Protein AF-A0A7Y5VRZ4-F1 (afdb_monomer_lite)

Foldseek 3Di:
DDDDDDDDPVVVVVLVVVCVVVPHDSVVS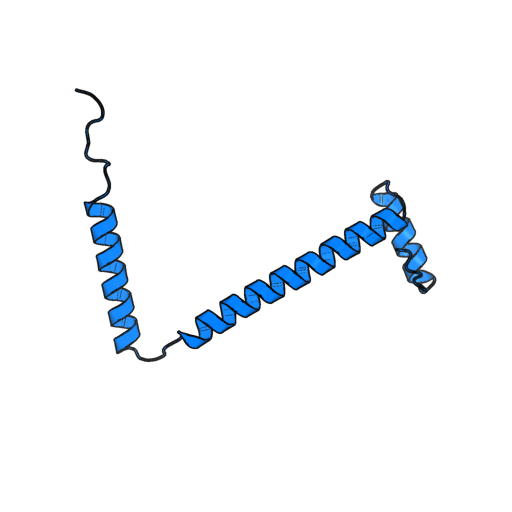VVVVVVVVVVVVVVVVVVVVVVVVVVVVDDPDPVVVVVVVVVVVVVVVVCVVPPPVPPPPDD

Radius of gyration: 26.75 Å; chains: 1; bounding box: 69×34×56 Å

Secondary structure (DSSP, 8-state):
--------HHHHHHHHHHHHHTTS-HHHHHHHHHHHHHHHHHHHHHHHHHHHHHHHT----HHHHHHHHHHHHHHHHHHHHT-GGGS-S--

pLDDT: mean 85.07, std 10.26, range [49.25, 95.75]

Sequence (91 aa):
MTLTLNLPAELEGRLKQAAEAEGIGESEFVVRTLERCLLEVRRQAALEMLRRWNEQDATSDPAEIEERRRAWEAFKAGMNEHHSSQRKVYP

Structure (mmCIF, N/CA/C/O backbone):
data_AF-A0A7Y5VRZ4-F1
#
_entry.id   AF-A0A7Y5VRZ4-F1
#
loop_
_atom_site.group_PDB
_atom_site.id
_atom_site.type_symbol
_atom_site.label_atom_id
_atom_site.label_alt_id
_atom_site.label_comp_id
_atom_site.label_asym_id
_atom_site.label_entity_id
_atom_site.label_seq_id
_atom_site.pdbx_PDB_ins_code
_atom_site.Cartn_x
_atom_site.Cartn_y
_atom_site.Cartn_z
_atom_site.occupancy
_atom_site.B_iso_or_equiv
_atom_site.auth_seq_id
_atom_site.auth_comp_id
_atom_site.auth_asym_id
_atom_site.auth_atom_id
_atom_site.pdbx_PDB_model_num
ATOM 1 N N . MET A 1 1 ? -18.959 14.709 7.800 1.00 70.06 1 MET A N 1
ATOM 2 C CA . MET A 1 1 ? -19.915 13.697 7.294 1.00 70.06 1 MET A CA 1
ATOM 3 C C . MET A 1 1 ? -19.980 12.582 8.316 1.00 70.06 1 MET A C 1
ATOM 5 O O . MET A 1 1 ? -18.929 12.223 8.827 1.00 70.06 1 MET A O 1
ATOM 9 N N . THR A 1 2 ? -21.169 12.066 8.616 1.00 80.88 2 THR A N 1
ATOM 10 C CA . THR A 1 2 ? -21.348 10.962 9.572 1.00 80.88 2 THR A CA 1
ATOM 11 C C . THR A 1 2 ? -21.767 9.718 8.803 1.00 80.88 2 THR A C 1
ATOM 13 O O . THR A 1 2 ? -22.647 9.798 7.949 1.00 80.88 2 THR A O 1
ATOM 16 N N . LEU A 1 3 ? -21.112 8.593 9.078 1.00 83.31 3 LEU A N 1
ATOM 17 C CA . LEU A 1 3 ? -21.337 7.312 8.417 1.00 83.31 3 LEU A CA 1
ATOM 18 C C . LEU A 1 3 ? -21.602 6.279 9.513 1.00 83.31 3 LEU A C 1
ATOM 20 O O . LEU A 1 3 ? -20.803 6.151 10.438 1.00 83.31 3 LEU A O 1
ATOM 24 N N . THR A 1 4 ? -22.739 5.592 9.443 1.00 89.19 4 THR A N 1
ATOM 25 C CA . THR A 1 4 ? -23.125 4.580 10.434 1.00 89.19 4 THR A CA 1
ATOM 26 C C . THR A 1 4 ? -22.845 3.200 9.858 1.00 89.19 4 THR A C 1
ATOM 28 O O . THR A 1 4 ? -23.332 2.868 8.778 1.00 89.19 4 THR A O 1
ATOM 31 N N . LEU A 1 5 ? -22.044 2.408 10.568 1.00 85.75 5 LEU A N 1
ATOM 32 C CA . LEU A 1 5 ? -21.680 1.049 10.182 1.00 85.75 5 LEU A CA 1
ATOM 33 C C . LEU A 1 5 ? -22.358 0.069 11.136 1.00 85.75 5 LEU A C 1
ATOM 35 O O . LEU A 1 5 ? -22.173 0.157 12.346 1.00 85.75 5 LEU A O 1
ATOM 39 N N . ASN A 1 6 ? -23.121 -0.874 10.589 1.00 91.81 6 ASN A N 1
ATOM 40 C CA . ASN A 1 6 ? -23.667 -1.981 11.367 1.00 91.81 6 ASN A CA 1
ATOM 41 C C . ASN A 1 6 ? -22.636 -3.110 11.386 1.00 91.81 6 ASN A C 1
ATOM 43 O O . ASN A 1 6 ? -22.458 -3.806 10.385 1.00 91.81 6 ASN A O 1
ATOM 47 N N . LEU A 1 7 ? -21.936 -3.256 12.510 1.00 90.12 7 LEU A N 1
ATOM 48 C CA . LEU A 1 7 ? -20.917 -4.283 12.691 1.00 90.12 7 LEU A CA 1
ATOM 49 C C . LEU A 1 7 ? -21.522 -5.520 13.375 1.00 90.12 7 LEU A C 1
ATOM 51 O O . LEU A 1 7 ? -22.303 -5.375 14.315 1.00 90.12 7 LEU A O 1
ATOM 55 N N . PRO A 1 8 ? -21.162 -6.743 12.951 1.00 94.75 8 PRO A N 1
ATOM 56 C CA . PRO A 1 8 ? -21.420 -7.939 13.744 1.00 94.75 8 PRO A CA 1
ATOM 57 C C . PRO A 1 8 ? -20.731 -7.831 15.111 1.00 94.75 8 PRO A C 1
ATOM 59 O O . PRO A 1 8 ? -19.623 -7.301 15.195 1.00 94.75 8 PRO A O 1
ATOM 62 N N . ALA A 1 9 ? -21.337 -8.393 16.161 1.00 91.69 9 ALA A N 1
ATOM 63 C CA . ALA A 1 9 ? -20.835 -8.281 17.538 1.00 91.69 9 ALA A CA 1
ATOM 64 C C . ALA A 1 9 ? -19.373 -8.747 17.701 1.00 91.69 9 ALA A C 1
ATOM 66 O O . ALA A 1 9 ? -18.596 -8.151 18.442 1.00 91.69 9 ALA A O 1
ATOM 67 N N . GLU A 1 10 ? -18.973 -9.784 16.962 1.00 93.88 10 GLU A N 1
ATOM 68 C CA . GLU A 1 10 ? -17.587 -10.264 16.943 1.00 93.88 10 GLU A CA 1
ATOM 69 C C . GLU A 1 10 ? -16.614 -9.199 16.409 1.00 93.88 10 GLU A C 1
ATOM 71 O O . GLU A 1 10 ? -15.523 -9.005 16.947 1.00 93.88 10 GLU A O 1
ATOM 76 N N . LEU A 1 11 ? -17.015 -8.479 15.360 1.00 92.12 11 LEU A N 1
ATOM 77 C CA . LEU A 1 11 ? -16.184 -7.459 14.731 1.00 92.12 11 LEU A CA 1
ATOM 78 C C . LEU A 1 11 ? -16.094 -6.199 15.598 1.00 92.12 11 LEU A C 1
ATOM 80 O O . LEU A 1 11 ? -15.035 -5.584 15.667 1.00 92.12 11 LEU A O 1
ATOM 84 N N . GLU A 1 12 ? -17.180 -5.851 16.289 1.00 92.81 12 GLU A N 1
ATOM 85 C CA . GLU A 1 12 ? -17.200 -4.770 17.277 1.00 92.81 12 GLU A CA 1
ATOM 86 C C . GLU A 1 12 ? -16.234 -5.058 18.436 1.00 92.81 12 GLU A C 1
ATOM 88 O O . GLU A 1 12 ? -15.434 -4.199 18.804 1.00 92.81 12 GLU A O 1
ATOM 93 N N . GLY A 1 13 ? -16.236 -6.289 18.962 1.00 93.31 13 GLY A N 1
ATOM 94 C CA . GLY A 1 13 ? -15.302 -6.696 20.015 1.00 93.31 13 GLY A CA 1
ATOM 95 C C . GLY A 1 13 ? -13.839 -6.596 19.575 1.00 93.31 13 GLY A C 1
ATOM 96 O O . GLY A 1 13 ? -12.998 -6.072 20.305 1.00 93.31 13 GLY A O 1
ATOM 97 N N . ARG A 1 14 ? -13.540 -7.033 18.346 1.00 94.75 14 ARG A N 1
ATOM 98 C CA . ARG A 1 14 ? -12.195 -6.917 17.760 1.00 94.75 14 ARG A CA 1
ATOM 99 C C . ARG A 1 14 ? -11.781 -5.466 17.527 1.00 94.75 14 ARG A C 1
ATOM 101 O O . ARG A 1 14 ? -10.620 -5.135 17.750 1.00 94.75 14 ARG A O 1
ATOM 108 N N . LEU A 1 15 ? -12.709 -4.612 17.092 1.00 94.06 15 LEU A N 1
ATOM 109 C CA . LEU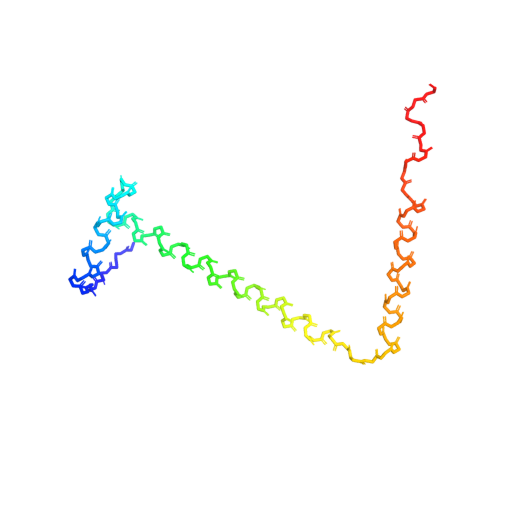 A 1 15 ? -12.462 -3.184 16.901 1.00 94.06 15 LEU A CA 1
ATOM 110 C C . LEU A 1 15 ? -12.092 -2.511 18.225 1.00 94.06 15 LEU A C 1
ATOM 112 O O . LEU A 1 15 ? -11.086 -1.810 18.283 1.00 94.06 15 LEU A O 1
ATOM 116 N N . LYS A 1 16 ? -12.866 -2.771 19.283 1.00 93.62 16 LYS A N 1
ATOM 117 C CA . LYS A 1 16 ? -12.607 -2.245 20.630 1.00 93.62 16 LYS A CA 1
ATOM 118 C C . LYS A 1 16 ? -11.236 -2.655 21.144 1.00 93.62 16 LYS A C 1
ATOM 120 O O . LYS A 1 16 ? -10.444 -1.792 21.502 1.00 93.62 16 LYS A O 1
ATOM 125 N N . GLN A 1 17 ? -10.917 -3.947 21.082 1.00 95.25 17 GLN A N 1
ATOM 126 C CA . GLN A 1 17 ? -9.611 -4.453 21.510 1.00 95.25 17 GLN A CA 1
ATOM 127 C C . GLN A 1 17 ? -8.451 -3.833 20.723 1.00 95.25 17 GLN A C 1
ATOM 129 O O . GLN A 1 17 ? -7.420 -3.505 21.303 1.00 95.25 17 GLN A O 1
ATOM 134 N N . ALA A 1 18 ? -8.603 -3.667 19.407 1.00 93.62 18 ALA A N 1
ATOM 135 C CA . ALA A 1 18 ? -7.559 -3.078 18.576 1.00 93.62 18 ALA A CA 1
ATOM 136 C C . ALA A 1 18 ? -7.373 -1.575 18.851 1.00 93.62 18 ALA A C 1
ATOM 138 O O . ALA A 1 18 ? -6.241 -1.103 18.929 1.00 93.62 18 ALA A O 1
ATOM 139 N N . ALA A 1 19 ? -8.469 -0.839 19.053 1.00 95.19 19 ALA A N 1
ATOM 140 C CA . ALA A 1 19 ? -8.431 0.572 19.424 1.00 95.19 19 ALA A CA 1
ATOM 141 C C . ALA A 1 19 ? -7.790 0.773 20.810 1.00 95.19 19 ALA A C 1
ATOM 143 O O . ALA A 1 19 ? -6.906 1.617 20.963 1.00 95.19 19 ALA A O 1
ATOM 144 N N . GLU A 1 20 ? -8.154 -0.063 21.788 1.00 94.94 20 GLU A N 1
ATOM 145 C CA . GLU A 1 20 ? -7.552 -0.079 23.126 1.00 94.94 20 GLU A CA 1
ATOM 146 C C . GLU A 1 20 ? -6.054 -0.399 23.086 1.00 94.94 20 GLU A C 1
ATOM 148 O O . GLU A 1 20 ? -5.269 0.278 23.749 1.00 94.94 20 GLU A O 1
ATOM 153 N N . ALA A 1 21 ? -5.639 -1.384 22.284 1.00 95.12 21 ALA A N 1
ATOM 154 C CA . ALA A 1 21 ? -4.232 -1.752 22.138 1.00 95.12 21 ALA A CA 1
ATOM 155 C C . ALA A 1 21 ? -3.373 -0.607 21.572 1.00 95.12 21 ALA A C 1
ATOM 157 O O . ALA A 1 21 ? -2.200 -0.484 21.922 1.00 95.12 21 ALA A O 1
ATOM 158 N N . GLU A 1 22 ? -3.956 0.241 20.723 1.00 93.06 22 GLU A N 1
ATOM 159 C CA . GLU A 1 22 ? -3.308 1.440 20.182 1.00 93.06 22 GLU A CA 1
ATOM 160 C C . GLU A 1 22 ? -3.525 2.695 21.051 1.00 93.06 22 GLU A C 1
ATOM 162 O O . GLU A 1 22 ? -2.958 3.749 20.760 1.00 93.06 22 GLU A O 1
ATOM 167 N N . GLY A 1 23 ? -4.312 2.600 22.131 1.00 95.19 23 GLY A N 1
ATOM 168 C CA . GLY A 1 23 ? -4.612 3.715 23.032 1.00 95.19 23 GLY A CA 1
ATOM 169 C C . GLY A 1 23 ? -5.439 4.835 22.391 1.00 95.19 23 GLY A C 1
ATOM 170 O O . GLY A 1 23 ? -5.381 5.975 22.852 1.00 95.19 23 GLY A O 1
ATOM 171 N N . ILE A 1 24 ? -6.185 4.532 21.325 1.00 95.75 24 ILE A N 1
ATOM 172 C CA . ILE A 1 24 ? -7.010 5.493 20.579 1.00 95.75 24 ILE A CA 1
ATOM 173 C C . ILE A 1 24 ? -8.492 5.116 20.634 1.00 95.75 24 ILE A C 1
ATOM 175 O O . ILE A 1 24 ? -8.861 3.993 20.967 1.00 95.75 24 ILE A O 1
ATOM 179 N N . GLY A 1 25 ? -9.370 6.065 20.304 1.00 94.25 25 GLY A N 1
ATOM 180 C CA . GLY A 1 25 ? -10.809 5.804 20.242 1.00 94.25 25 GLY A CA 1
ATOM 181 C C . GLY A 1 25 ? -11.202 4.954 19.028 1.00 94.25 25 GLY A C 1
ATOM 182 O O . GLY A 1 25 ? -10.585 5.050 17.968 1.00 94.25 25 GLY A O 1
ATOM 183 N N . GLU A 1 26 ? -12.287 4.182 19.149 1.00 92.12 26 GLU A N 1
ATOM 184 C CA . GLU A 1 26 ? -12.812 3.309 18.081 1.00 92.12 26 GLU A CA 1
ATOM 185 C C . GLU A 1 26 ? -13.014 4.056 16.753 1.00 92.12 26 GLU A C 1
ATOM 187 O O . GLU A 1 26 ? -12.572 3.600 15.700 1.00 92.12 26 GLU A O 1
ATOM 192 N N . SER A 1 27 ? -13.627 5.244 16.797 1.00 91.50 27 SER A N 1
ATOM 193 C CA . SER A 1 27 ? -13.856 6.071 15.605 1.00 91.50 27 SER A CA 1
ATOM 194 C C . SER A 1 27 ? -12.552 6.484 14.922 1.00 91.50 27 SER A C 1
ATOM 196 O O . SER A 1 27 ? -12.468 6.471 13.695 1.00 91.50 27 SER A O 1
ATOM 198 N N . GLU A 1 28 ? -11.526 6.837 15.698 1.00 93.31 28 GLU A N 1
ATOM 199 C CA . GLU A 1 28 ? -10.222 7.218 15.153 1.00 93.31 28 GLU A CA 1
ATOM 200 C C . GLU A 1 28 ? -9.515 6.007 14.540 1.00 93.31 28 GLU A C 1
ATOM 202 O O . GLU A 1 28 ? -8.976 6.095 13.436 1.00 93.31 28 GLU A O 1
ATOM 207 N N . PHE A 1 29 ? -9.593 4.855 15.207 1.00 94.56 29 PHE A N 1
ATOM 208 C CA . PHE A 1 29 ? -9.061 3.600 14.692 1.00 94.56 29 PHE A CA 1
ATOM 209 C C . PHE A 1 29 ? -9.703 3.211 13.352 1.00 94.56 29 PHE A C 1
ATOM 211 O O .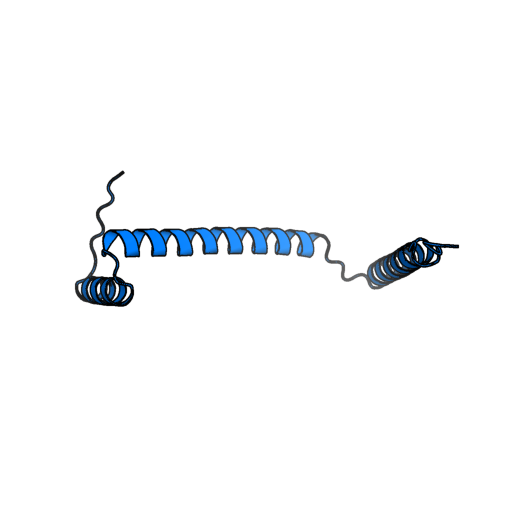 PHE A 1 29 ? -8.999 2.838 12.407 1.00 94.56 29 PHE A O 1
ATOM 218 N N . VAL A 1 30 ? -11.031 3.339 13.229 1.00 93.75 30 VAL A N 1
ATOM 219 C CA . VAL A 1 30 ? -11.753 3.083 11.971 1.00 93.75 30 VAL A CA 1
ATOM 220 C C . VAL A 1 30 ? -11.279 4.030 10.872 1.00 93.75 30 VAL A C 1
ATOM 222 O O . VAL A 1 30 ? -10.981 3.570 9.771 1.00 93.75 30 VAL A O 1
ATOM 225 N N . VAL A 1 31 ? -11.163 5.330 11.157 1.00 93.12 31 VAL A N 1
ATOM 226 C CA . VAL A 1 31 ? -10.705 6.319 10.168 1.00 93.12 31 VAL A CA 1
ATOM 227 C C . VAL A 1 31 ? -9.293 5.993 9.687 1.00 93.12 31 VAL A C 1
ATOM 229 O O . VAL A 1 31 ? -9.088 5.867 8.483 1.00 93.12 31 VAL A O 1
ATOM 232 N N . ARG A 1 32 ? -8.343 5.755 10.598 1.00 92.69 32 ARG A N 1
ATOM 233 C CA . ARG A 1 32 ? -6.958 5.402 10.235 1.00 92.69 32 ARG A CA 1
ATOM 234 C C . ARG A 1 32 ? -6.883 4.116 9.418 1.00 92.69 32 ARG A C 1
ATOM 236 O O . ARG A 1 32 ? -6.117 4.014 8.459 1.00 92.69 32 ARG A O 1
ATOM 243 N N . THR A 1 33 ? -7.694 3.126 9.783 1.00 91.75 33 THR A N 1
ATOM 244 C CA . THR A 1 33 ? -7.770 1.861 9.049 1.00 91.75 33 THR A CA 1
ATOM 245 C C . THR A 1 33 ? -8.302 2.084 7.635 1.00 91.75 33 THR A C 1
ATOM 247 O O . THR A 1 33 ? -7.706 1.590 6.679 1.00 91.75 33 THR A O 1
ATOM 250 N N . LEU A 1 34 ? -9.370 2.873 7.481 1.00 91.06 34 LEU A N 1
ATOM 251 C CA . LEU A 1 34 ? -9.927 3.222 6.175 1.00 91.06 34 LEU A CA 1
ATOM 252 C C . LEU A 1 34 ? -8.935 4.018 5.324 1.00 91.06 34 LEU A C 1
ATOM 254 O O . LEU A 1 34 ? -8.768 3.705 4.147 1.00 91.06 34 LEU A O 1
ATOM 258 N N . GLU A 1 35 ? -8.237 4.996 5.901 1.00 90.75 35 GLU A N 1
ATOM 259 C CA . GLU A 1 35 ? -7.195 5.755 5.205 1.00 90.75 35 GLU A CA 1
ATOM 260 C C . GLU A 1 35 ? -6.098 4.835 4.667 1.00 90.75 35 GLU A C 1
ATOM 262 O O . GLU A 1 35 ? -5.750 4.910 3.486 1.00 90.75 35 GLU A O 1
ATOM 267 N N . ARG A 1 36 ? -5.606 3.907 5.496 1.00 88.25 36 ARG A N 1
ATOM 268 C CA . ARG A 1 36 ? -4.594 2.927 5.088 1.00 88.25 36 ARG A CA 1
ATOM 269 C C . ARG A 1 36 ? -5.089 2.039 3.947 1.00 88.25 36 ARG A C 1
ATOM 271 O O . ARG A 1 36 ? -4.384 1.893 2.950 1.00 88.25 36 ARG A O 1
ATOM 278 N N . CYS A 1 37 ? -6.301 1.494 4.053 1.00 86.25 37 CYS A N 1
ATOM 279 C CA . CYS A 1 37 ? -6.882 0.657 3.002 1.00 86.25 37 CYS A CA 1
ATOM 280 C C . CYS A 1 37 ? -7.073 1.430 1.688 1.00 86.25 37 CYS A C 1
ATOM 282 O O . CYS A 1 37 ? -6.753 0.921 0.615 1.00 86.25 37 CYS A O 1
ATOM 284 N N . LEU A 1 38 ? -7.547 2.677 1.747 1.00 85.06 38 LEU A N 1
ATOM 285 C CA . LEU A 1 38 ? -7.742 3.506 0.555 1.00 85.06 38 LEU A CA 1
ATOM 286 C C . LEU A 1 38 ? -6.414 3.899 -0.110 1.00 85.06 38 LEU A C 1
ATOM 288 O O . LEU A 1 38 ? -6.333 3.951 -1.340 1.00 85.06 38 LEU A O 1
ATOM 292 N N . LEU A 1 39 ? -5.365 4.154 0.675 1.00 81.94 39 LEU A N 1
ATOM 293 C CA . LEU A 1 39 ? -4.019 4.397 0.152 1.00 81.94 39 LEU A CA 1
ATOM 294 C C . LEU A 1 39 ? -3.447 3.157 -0.539 1.00 81.94 39 LEU A C 1
ATOM 296 O O . LEU A 1 39 ? -2.838 3.274 -1.604 1.00 81.94 39 LEU A O 1
ATOM 300 N N . GLU A 1 40 ? -3.671 1.973 0.026 1.00 81.31 40 GLU A N 1
ATOM 301 C CA . GLU A 1 40 ? -3.222 0.716 -0.567 1.00 81.31 40 GLU A CA 1
ATOM 302 C C . GLU A 1 40 ? -3.898 0.449 -1.918 1.00 81.31 40 GLU A C 1
ATOM 304 O O . GLU A 1 40 ? -3.211 0.123 -2.887 1.00 81.31 40 GLU A O 1
ATOM 309 N N . VAL A 1 41 ? -5.205 0.707 -2.030 1.00 78.50 41 VAL A N 1
ATOM 310 C CA . VAL A 1 41 ? -5.940 0.621 -3.305 1.00 78.50 41 VAL A CA 1
ATOM 311 C C . VAL A 1 41 ? -5.353 1.571 -4.352 1.00 78.50 41 VAL A C 1
ATOM 313 O O . VAL A 1 41 ? -5.126 1.171 -5.495 1.00 78.50 41 VAL A O 1
ATOM 316 N N . ARG A 1 42 ? -5.041 2.820 -3.978 1.00 76.25 42 ARG A N 1
ATOM 317 C CA . ARG A 1 42 ? -4.398 3.778 -4.898 1.00 76.25 42 ARG A CA 1
ATOM 318 C C . ARG A 1 42 ? -3.019 3.306 -5.343 1.00 76.25 42 ARG A C 1
ATOM 320 O O . ARG A 1 42 ? -2.691 3.413 -6.523 1.00 76.25 42 ARG A O 1
ATOM 327 N N . ARG A 1 43 ? -2.219 2.768 -4.419 1.00 80.19 43 ARG A N 1
ATOM 328 C CA . ARG A 1 43 ? -0.899 2.214 -4.734 1.00 80.19 43 ARG A CA 1
ATOM 329 C C . ARG A 1 43 ? -1.013 1.041 -5.705 1.00 80.19 43 ARG A C 1
ATOM 331 O O . ARG A 1 43 ? -0.268 1.002 -6.678 1.00 80.19 43 ARG A O 1
ATOM 338 N N . GLN A 1 44 ? -1.940 0.115 -5.471 1.00 83.31 44 GLN A N 1
ATOM 339 C CA . GLN A 1 44 ? -2.168 -1.017 -6.370 1.00 83.31 44 GLN A CA 1
ATOM 340 C C . GLN A 1 44 ? -2.612 -0.557 -7.762 1.00 83.31 44 GLN A C 1
ATOM 342 O O . GLN A 1 44 ? -2.072 -1.038 -8.753 1.00 83.31 44 GLN A O 1
ATOM 347 N N . ALA A 1 45 ? -3.510 0.427 -7.850 1.00 83.75 45 ALA A N 1
ATOM 348 C CA . ALA A 1 45 ? -3.933 0.994 -9.129 1.00 83.75 45 ALA A CA 1
ATOM 349 C C . ALA A 1 45 ? -2.770 1.646 -9.900 1.00 83.75 45 ALA A C 1
ATOM 351 O O . ALA A 1 45 ? -2.647 1.454 -11.109 1.00 83.75 45 ALA A O 1
ATOM 352 N N . ALA A 1 46 ? -1.885 2.375 -9.211 1.00 86.19 46 ALA A N 1
ATOM 353 C CA . ALA A 1 46 ? -0.695 2.962 -9.827 1.00 86.19 46 ALA A CA 1
ATOM 354 C C . ALA A 1 46 ? 0.296 1.890 -10.318 1.00 86.19 46 ALA A C 1
ATOM 356 O O . ALA A 1 46 ? 0.832 2.002 -11.419 1.00 86.19 46 ALA A O 1
ATOM 357 N N . LEU A 1 47 ? 0.516 0.833 -9.529 1.00 89.62 47 LEU A N 1
ATOM 358 C CA . LEU A 1 47 ? 1.368 -0.291 -9.928 1.00 89.62 47 LEU A CA 1
ATOM 359 C C . LEU A 1 47 ? 0.802 -1.029 -11.144 1.00 89.62 47 LEU A C 1
ATOM 361 O O . LEU A 1 47 ? 1.548 -1.346 -12.064 1.00 89.62 47 LEU A O 1
ATOM 365 N N . GLU A 1 48 ? -0.507 -1.259 -11.173 1.00 90.25 48 GLU A N 1
ATOM 366 C CA . GLU A 1 48 ? -1.193 -1.887 -12.303 1.00 90.25 48 GLU A CA 1
ATOM 367 C C . GLU A 1 48 ? -1.102 -1.023 -13.570 1.00 90.25 48 GLU A C 1
ATOM 369 O O . GLU A 1 48 ? -0.836 -1.539 -14.653 1.00 90.25 48 GLU A O 1
ATOM 374 N N . MET A 1 49 ? -1.244 0.301 -13.446 1.00 91.50 49 MET A N 1
ATOM 375 C CA . MET A 1 49 ? -1.035 1.227 -14.563 1.00 91.50 49 MET A CA 1
ATOM 376 C C . MET A 1 49 ? 0.391 1.120 -15.126 1.00 91.50 49 MET A C 1
ATOM 378 O O . MET A 1 49 ? 0.556 0.991 -16.338 1.00 91.50 49 MET A O 1
ATOM 382 N N . LEU A 1 50 ? 1.414 1.139 -14.262 1.00 90.31 50 LEU A N 1
ATOM 383 C CA . LEU A 1 50 ? 2.812 0.982 -14.681 1.00 90.31 50 LEU A CA 1
ATOM 384 C C . LEU A 1 50 ? 3.061 -0.380 -15.335 1.00 90.31 50 LEU A C 1
ATOM 386 O O . LEU A 1 50 ? 3.774 -0.465 -16.333 1.00 90.31 50 LEU A O 1
ATOM 390 N N . ARG A 1 51 ? 2.448 -1.442 -14.802 1.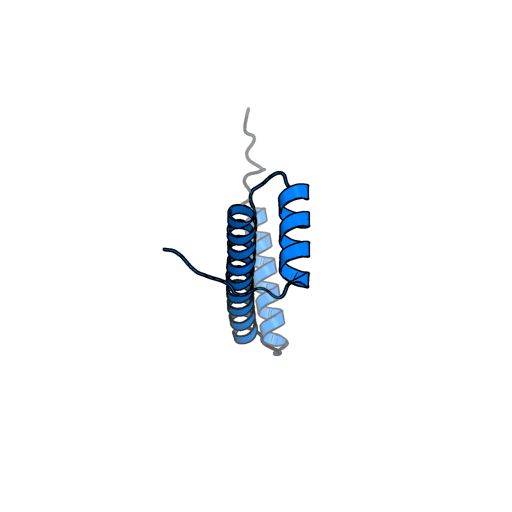00 89.25 51 ARG A N 1
ATOM 391 C CA . ARG A 1 51 ? 2.551 -2.791 -15.360 1.00 89.25 51 ARG A CA 1
ATOM 392 C C . ARG A 1 51 ? 1.990 -2.849 -16.776 1.00 89.25 51 ARG A C 1
ATOM 394 O O . ARG A 1 51 ? 2.671 -3.339 -17.667 1.00 89.25 51 ARG A O 1
ATOM 401 N N . ARG A 1 52 ? 0.794 -2.296 -16.990 1.00 89.19 52 ARG A N 1
ATOM 402 C CA . ARG A 1 52 ? 0.150 -2.243 -18.312 1.00 89.19 52 ARG A CA 1
ATOM 403 C C . ARG A 1 52 ? 0.956 -1.448 -19.322 1.00 89.19 52 ARG A C 1
ATOM 405 O O . ARG A 1 52 ? 1.018 -1.836 -20.479 1.00 89.19 52 ARG A O 1
ATOM 412 N N . TRP A 1 53 ? 1.570 -0.351 -18.892 1.00 86.88 53 TRP A N 1
ATOM 413 C CA . TRP A 1 53 ? 2.456 0.410 -19.765 1.00 86.88 53 TRP A CA 1
ATOM 414 C C . TRP A 1 53 ? 3.672 -0.435 -20.171 1.00 86.88 53 TRP A C 1
ATOM 416 O O . TRP A 1 53 ? 3.960 -0.574 -21.354 1.00 86.88 53 TRP A O 1
ATOM 426 N N . ASN A 1 54 ? 4.316 -1.110 -19.219 1.00 86.25 54 ASN A N 1
ATOM 427 C CA . ASN A 1 54 ? 5.448 -1.983 -19.527 1.00 86.25 54 ASN A CA 1
ATOM 428 C C . ASN A 1 54 ? 5.064 -3.172 -20.433 1.00 86.25 54 ASN A C 1
ATOM 430 O O . ASN A 1 54 ? 5.848 -3.585 -21.278 1.00 86.25 54 ASN A O 1
ATOM 434 N N . GLU A 1 55 ? 3.854 -3.715 -20.277 1.00 88.94 55 GLU A N 1
ATOM 435 C CA . GLU A 1 55 ? 3.319 -4.771 -21.146 1.00 88.94 55 GLU A CA 1
ATOM 436 C C . GLU A 1 55 ? 3.090 -4.293 -22.588 1.00 88.94 55 GLU A C 1
ATOM 438 O O . GLU A 1 55 ? 3.265 -5.081 -23.513 1.00 88.94 55 GLU A O 1
ATOM 443 N N . GLN A 1 56 ? 2.729 -3.023 -22.801 1.00 81.94 56 GLN A N 1
ATOM 444 C CA . GLN A 1 56 ? 2.559 -2.458 -24.147 1.00 81.94 56 GLN A CA 1
ATOM 445 C C . GLN A 1 56 ? 3.888 -2.346 -24.900 1.00 81.94 56 GLN A C 1
ATOM 447 O O . GLN A 1 56 ? 3.926 -2.581 -26.105 1.00 81.94 56 GLN A O 1
ATOM 452 N N . ASP A 1 57 ? 4.968 -2.039 -24.183 1.00 80.25 57 ASP A N 1
ATOM 453 C CA . ASP A 1 57 ? 6.314 -1.893 -24.749 1.00 80.25 57 ASP A CA 1
ATOM 454 C C . ASP A 1 57 ? 7.121 -3.208 -24.734 1.00 80.25 57 ASP A C 1
ATOM 456 O O . ASP A 1 57 ? 8.297 -3.234 -25.137 1.00 80.25 57 ASP A O 1
ATOM 460 N N . ALA A 1 58 ? 6.512 -4.300 -24.254 1.00 81.94 58 ALA A N 1
ATOM 461 C CA . ALA A 1 58 ? 7.124 -5.615 -24.193 1.00 81.94 58 ALA A CA 1
ATOM 462 C C . ALA A 1 58 ? 7.205 -6.226 -25.596 1.00 81.94 58 ALA A C 1
ATOM 464 O O . ALA A 1 58 ? 6.200 -6.529 -26.236 1.00 81.94 58 ALA A O 1
ATOM 465 N N . THR A 1 59 ? 8.432 -6.454 -26.052 1.00 82.19 59 THR A N 1
ATOM 466 C CA . THR A 1 59 ? 8.723 -7.112 -27.325 1.00 82.19 59 THR A CA 1
ATOM 467 C C . THR A 1 59 ? 9.354 -8.475 -27.069 1.00 82.19 59 THR A C 1
ATOM 469 O O . THR A 1 59 ? 10.133 -8.650 -26.131 1.00 82.19 59 THR A O 1
ATOM 472 N N . SER A 1 60 ? 8.994 -9.458 -27.893 1.00 81.12 60 SER A N 1
ATOM 473 C CA . SER A 1 60 ? 9.642 -10.778 -27.912 1.00 81.12 60 SER A CA 1
ATOM 474 C C . SER A 1 60 ? 10.664 -10.894 -29.044 1.00 81.12 60 SER A C 1
ATOM 476 O O . SER A 1 60 ? 11.260 -11.957 -29.205 1.00 81.12 60 SER A O 1
ATOM 478 N N . ASP A 1 61 ? 10.836 -9.835 -29.846 1.00 87.75 61 ASP A N 1
ATOM 479 C CA . ASP A 1 61 ? 11.759 -9.823 -30.975 1.00 87.75 61 ASP A CA 1
ATOM 480 C C . ASP A 1 61 ? 13.215 -9.770 -30.468 1.00 87.75 61 ASP A C 1
ATOM 482 O O . ASP A 1 61 ? 13.624 -8.776 -29.855 1.00 87.75 61 ASP A O 1
ATOM 486 N N . PRO A 1 62 ? 14.029 -10.815 -30.720 1.00 84.81 62 PRO A N 1
ATOM 487 C CA . PRO A 1 62 ? 15.424 -10.843 -30.295 1.00 84.81 62 PRO A CA 1
ATOM 488 C C . PRO A 1 62 ? 16.264 -9.698 -30.874 1.00 84.81 62 PRO A C 1
ATOM 490 O O . PRO A 1 62 ? 17.218 -9.266 -30.226 1.00 84.81 62 PRO A O 1
ATOM 493 N N . ALA A 1 63 ? 15.933 -9.207 -32.074 1.00 88.25 63 ALA A N 1
ATOM 494 C CA . ALA A 1 63 ? 16.676 -8.129 -32.721 1.00 88.25 63 ALA A CA 1
ATOM 495 C C . ALA A 1 63 ? 16.456 -6.788 -32.006 1.00 88.25 63 ALA A C 1
ATOM 497 O O . ALA A 1 63 ? 17.418 -6.082 -31.706 1.00 88.25 63 ALA A O 1
ATOM 498 N N . GLU A 1 64 ? 15.205 -6.482 -31.662 1.00 83.12 64 GLU A N 1
ATOM 499 C CA . GLU A 1 64 ? 14.832 -5.260 -30.946 1.00 83.12 64 GLU A CA 1
ATOM 500 C C . GLU A 1 64 ? 15.394 -5.247 -29.513 1.00 83.12 64 GLU A C 1
ATOM 502 O O . GLU A 1 64 ? 15.878 -4.224 -29.025 1.00 83.12 64 GLU A O 1
ATOM 507 N N . ILE A 1 65 ? 15.401 -6.403 -28.839 1.00 86.00 65 ILE A N 1
ATOM 508 C CA . ILE A 1 65 ? 16.003 -6.552 -27.505 1.00 86.00 65 ILE A CA 1
ATOM 509 C C . ILE A 1 65 ? 17.510 -6.273 -27.554 1.00 86.00 65 ILE A C 1
ATOM 511 O O . ILE A 1 65 ? 18.043 -5.553 -26.704 1.00 86.00 65 ILE A O 1
ATOM 515 N N . GLU A 1 66 ? 18.204 -6.833 -28.545 1.00 88.25 66 GLU A N 1
ATOM 516 C CA . GLU A 1 66 ? 19.643 -6.648 -28.720 1.00 88.25 66 GLU A CA 1
ATOM 517 C C . GLU A 1 66 ? 19.985 -5.192 -29.081 1.00 88.25 66 GLU A C 1
ATOM 519 O O . GLU A 1 66 ? 20.957 -4.638 -28.561 1.00 88.25 66 GLU A O 1
ATOM 524 N N . GLU A 1 67 ? 19.159 -4.526 -29.891 1.00 89.62 67 GLU A N 1
ATOM 525 C CA . GLU A 1 67 ? 19.295 -3.099 -30.196 1.00 89.62 67 GLU A CA 1
ATOM 526 C C . GLU A 1 67 ? 19.119 -2.225 -28.944 1.00 89.62 67 GLU A C 1
ATOM 528 O O . GLU A 1 67 ? 19.995 -1.409 -28.631 1.00 89.62 67 GLU A O 1
ATOM 533 N N . ARG A 1 68 ? 18.049 -2.447 -28.163 1.00 87.19 68 ARG A N 1
ATOM 534 C CA . ARG A 1 68 ? 17.808 -1.741 -26.889 1.00 87.19 68 ARG A CA 1
ATOM 535 C C . ARG A 1 68 ? 18.971 -1.936 -25.913 1.00 87.19 68 ARG A C 1
ATOM 537 O O . ARG A 1 68 ? 19.400 -0.984 -25.256 1.00 87.19 68 ARG A O 1
ATOM 544 N N . ARG A 1 69 ? 19.530 -3.149 -25.841 1.00 87.81 69 ARG A N 1
ATOM 545 C CA . ARG A 1 69 ? 20.691 -3.457 -24.994 1.00 87.81 69 ARG A CA 1
ATOM 546 C C . ARG A 1 69 ? 21.936 -2.685 -25.427 1.00 87.81 69 ARG A C 1
ATOM 548 O O . ARG A 1 69 ? 22.624 -2.124 -24.576 1.00 87.81 69 ARG A O 1
ATOM 555 N N . ARG A 1 70 ? 22.223 -2.626 -26.729 1.00 91.00 70 ARG A N 1
ATOM 556 C CA . ARG A 1 70 ? 23.374 -1.876 -27.264 1.00 91.00 70 ARG A CA 1
ATOM 557 C C . ARG A 1 70 ? 23.243 -0.379 -27.016 1.00 91.00 70 ARG A C 1
ATOM 559 O O . ARG A 1 70 ? 24.205 0.240 -26.565 1.00 91.00 70 ARG A O 1
ATOM 566 N N . ALA A 1 71 ? 22.058 0.185 -27.247 1.00 88.38 71 ALA A N 1
ATOM 567 C CA . ALA A 1 71 ? 21.771 1.586 -26.952 1.00 88.38 71 ALA A CA 1
ATOM 568 C C . ALA A 1 71 ? 21.971 1.909 -25.460 1.00 88.38 71 ALA A C 1
ATOM 570 O O . ALA A 1 71 ? 22.567 2.931 -25.118 1.00 88.38 71 ALA A O 1
ATOM 571 N N . TRP A 1 72 ? 21.544 1.010 -24.567 1.00 88.62 72 TRP A N 1
ATOM 572 C CA . TRP A 1 72 ? 21.741 1.159 -23.125 1.00 88.62 72 TRP A CA 1
ATOM 573 C C . TRP A 1 72 ? 23.218 1.138 -22.709 1.00 88.62 72 TRP A C 1
ATOM 575 O O . TRP A 1 72 ? 23.648 1.974 -21.913 1.00 88.62 72 TRP A O 1
ATOM 585 N N . GLU A 1 73 ? 24.015 0.212 -23.248 1.00 91.38 73 GLU A N 1
ATOM 586 C CA . GLU A 1 73 ? 25.459 0.174 -22.978 1.00 91.38 73 GLU A CA 1
ATOM 587 C C . GLU A 1 73 ? 26.172 1.433 -23.486 1.00 91.38 73 GLU A C 1
ATOM 589 O O . GLU A 1 73 ? 26.990 2.005 -22.765 1.00 91.38 73 GLU A O 1
ATOM 594 N N . ALA A 1 74 ? 25.815 1.916 -24.680 1.00 88.38 74 ALA A N 1
ATOM 595 C CA . ALA A 1 74 ? 26.361 3.154 -25.232 1.00 88.38 74 ALA A CA 1
ATOM 596 C C . ALA A 1 74 ? 26.011 4.378 -24.367 1.00 88.38 74 ALA A C 1
ATOM 598 O O . ALA A 1 74 ? 26.873 5.212 -24.092 1.00 88.38 74 ALA A O 1
ATOM 599 N N . PHE A 1 75 ? 24.772 4.461 -23.875 1.00 88.12 75 PHE A N 1
ATOM 600 C CA . PHE A 1 75 ? 24.344 5.525 -22.968 1.00 88.12 75 PHE A CA 1
ATOM 601 C C . PHE A 1 75 ? 25.118 5.506 -21.641 1.00 88.12 75 PHE A C 1
ATOM 603 O O . PHE A 1 75 ? 25.638 6.538 -21.213 1.00 88.12 75 PHE A O 1
ATOM 610 N N . LYS A 1 76 ? 25.262 4.330 -21.011 1.00 87.06 76 LYS A N 1
ATOM 611 C CA . LYS A 1 76 ? 26.067 4.174 -19.785 1.00 87.06 76 LYS A CA 1
ATOM 612 C C . LYS A 1 76 ? 27.528 4.566 -20.002 1.00 87.06 76 LYS A C 1
ATOM 614 O O . LYS A 1 76 ? 28.115 5.220 -19.141 1.00 87.06 76 LYS A O 1
ATOM 619 N N . ALA A 1 77 ? 28.111 4.173 -21.134 1.00 85.81 77 ALA A N 1
ATOM 620 C CA . ALA A 1 77 ? 29.475 4.547 -21.487 1.00 85.81 77 ALA A CA 1
ATOM 621 C C . ALA A 1 77 ? 29.620 6.074 -21.600 1.00 85.81 77 ALA A C 1
ATOM 623 O O . ALA A 1 77 ? 30.501 6.640 -20.955 1.00 85.81 77 ALA A O 1
ATOM 624 N N . GLY A 1 78 ? 28.700 6.746 -22.303 1.00 83.62 78 GLY A N 1
ATOM 625 C CA . GLY A 1 78 ? 28.694 8.208 -22.425 1.00 83.62 78 GLY A CA 1
ATOM 626 C C . GLY A 1 78 ? 28.505 8.934 -21.087 1.00 83.62 78 GLY A C 1
ATOM 627 O O . GLY A 1 78 ? 29.164 9.937 -20.824 1.00 83.62 78 GLY A O 1
ATOM 628 N N . MET A 1 79 ? 27.667 8.411 -20.185 1.00 81.62 79 MET A N 1
ATOM 629 C CA . MET A 1 79 ? 27.525 8.974 -18.835 1.00 81.62 79 MET A CA 1
ATOM 630 C C . MET A 1 79 ? 28.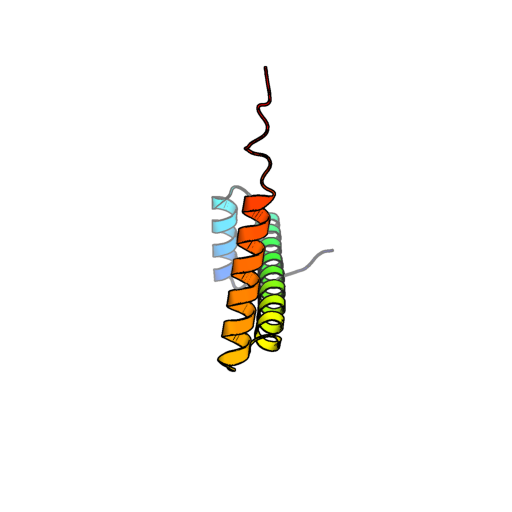824 8.904 -18.025 1.00 81.62 79 MET A C 1
ATOM 632 O O . MET A 1 79 ? 29.158 9.861 -17.328 1.00 81.62 79 MET A O 1
ATOM 636 N N . ASN A 1 80 ? 29.554 7.790 -18.114 1.00 77.19 80 ASN A N 1
ATOM 637 C CA . ASN A 1 80 ? 30.840 7.631 -17.435 1.00 77.19 80 ASN A CA 1
ATOM 638 C C . ASN A 1 80 ? 31.931 8.512 -18.058 1.00 77.19 80 ASN A C 1
ATOM 640 O O . ASN A 1 80 ? 32.769 9.044 -17.336 1.00 77.19 80 ASN A O 1
ATOM 644 N N . GLU A 1 81 ? 31.904 8.699 -19.376 1.00 75.12 81 GLU A N 1
ATOM 645 C CA . GLU A 1 81 ? 32.837 9.564 -20.104 1.00 75.12 81 GLU A CA 1
ATOM 646 C C . GLU A 1 81 ? 32.637 11.051 -19.764 1.00 75.12 81 GLU A C 1
ATOM 648 O O . GLU A 1 81 ? 33.603 11.800 -19.621 1.00 75.12 81 GLU A O 1
ATOM 653 N N . HIS A 1 82 ? 31.390 11.468 -19.534 1.00 68.88 82 HIS A N 1
ATOM 654 C CA . HIS A 1 82 ? 31.044 12.820 -19.089 1.00 68.88 82 HIS A CA 1
ATOM 655 C C . HIS A 1 82 ? 30.991 12.982 -17.562 1.00 68.88 82 HIS A C 1
ATOM 657 O O . HIS A 1 82 ? 30.657 14.063 -17.064 1.00 68.88 82 HIS A O 1
ATOM 663 N N . HIS A 1 83 ? 31.335 11.943 -16.797 1.00 62.50 83 HIS A N 1
ATOM 664 C CA . HIS A 1 83 ?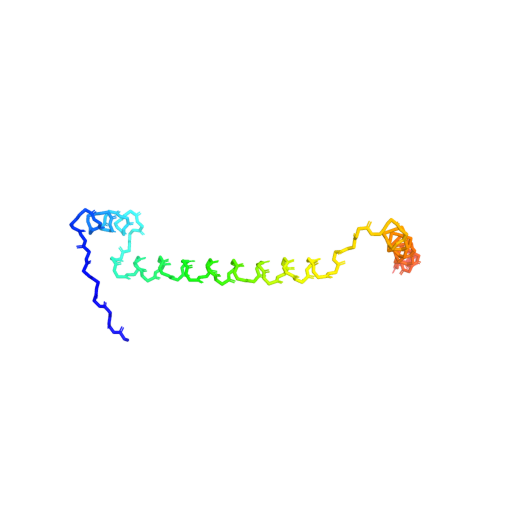 31.379 12.024 -15.345 1.00 62.50 83 HIS A CA 1
ATOM 665 C C . HIS A 1 83 ? 32.520 12.957 -14.912 1.00 62.50 83 HIS A C 1
ATOM 667 O O . HIS A 1 83 ? 33.699 12.717 -15.173 1.00 62.50 83 HIS A O 1
ATOM 673 N N . SER A 1 84 ? 32.183 14.043 -14.214 1.00 60.69 84 SER A N 1
ATOM 674 C CA . SER A 1 84 ? 33.096 15.145 -13.877 1.00 60.69 84 SER A CA 1
ATOM 675 C C . SER A 1 84 ? 34.175 14.812 -12.831 1.00 60.69 84 SER A C 1
ATOM 677 O O . SER A 1 84 ? 34.796 15.724 -12.283 1.00 60.69 84 SER A O 1
ATOM 679 N N . SER A 1 85 ? 34.437 13.536 -12.530 1.00 61.66 85 SER A N 1
ATOM 680 C CA . SER A 1 85 ? 35.396 13.129 -11.490 1.00 61.66 85 SER A CA 1
ATOM 681 C C . SER A 1 85 ? 36.870 13.319 -11.863 1.00 61.66 85 SER A C 1
ATOM 683 O O . SER A 1 85 ? 37.727 13.089 -11.017 1.00 61.66 85 SER A O 1
ATOM 685 N N . GLN A 1 86 ? 37.198 13.757 -13.085 1.00 58.06 86 GLN A N 1
ATOM 686 C CA . GLN A 1 86 ? 38.577 14.116 -13.461 1.00 58.06 86 GLN A CA 1
ATOM 687 C C . GLN A 1 86 ? 38.926 15.595 -13.232 1.00 58.06 86 GLN A C 1
ATOM 689 O O . GLN A 1 86 ? 40.066 16.006 -13.455 1.00 58.06 86 GLN A O 1
ATOM 694 N N . ARG A 1 87 ? 37.989 16.423 -12.752 1.00 54.66 87 ARG A N 1
ATOM 695 C CA . ARG A 1 87 ? 38.299 17.813 -12.405 1.00 54.66 87 ARG A CA 1
ATOM 696 C C . ARG A 1 87 ? 38.968 17.833 -11.026 1.00 54.66 87 ARG A C 1
ATOM 698 O O . ARG A 1 87 ? 38.288 17.680 -10.017 1.00 54.66 87 ARG A O 1
ATOM 705 N N . LYS A 1 88 ? 40.296 18.018 -10.965 1.00 61.25 88 LYS A N 1
ATOM 706 C CA . LYS A 1 88 ? 40.985 18.376 -9.710 1.00 61.25 88 LYS A CA 1
ATOM 707 C C . LYS A 1 88 ? 40.315 19.636 -9.158 1.00 61.25 88 LYS A C 1
ATOM 709 O O . LYS A 1 88 ? 40.397 20.695 -9.772 1.00 61.25 88 LYS A O 1
ATOM 714 N N . VAL A 1 89 ? 39.601 19.500 -8.041 1.00 62.47 89 VAL A N 1
ATOM 715 C CA . VAL A 1 89 ? 38.846 20.607 -7.428 1.00 62.47 89 VAL A CA 1
ATOM 716 C C . VAL A 1 89 ? 39.771 21.594 -6.699 1.00 62.47 89 VAL A C 1
ATOM 718 O O . VAL A 1 89 ? 39.334 22.685 -6.364 1.00 62.47 89 VAL A O 1
ATOM 721 N N . TYR A 1 90 ? 41.062 21.291 -6.538 1.00 49.25 90 TYR A N 1
ATOM 722 C CA . TYR A 1 90 ? 42.057 22.227 -6.008 1.00 49.25 90 TYR A CA 1
ATOM 723 C C . TYR A 1 90 ? 43.414 22.070 -6.721 1.00 49.25 90 TYR A C 1
ATOM 725 O O . TYR A 1 90 ? 43.690 20.970 -7.220 1.00 49.25 90 TYR A O 1
ATOM 733 N N . PRO A 1 91 ? 44.218 23.153 -6.818 1.00 63.00 91 PRO A N 1
ATOM 734 C CA . PRO A 1 91 ? 45.597 23.100 -7.307 1.00 63.00 91 PRO A CA 1
ATOM 735 C C . PRO A 1 91 ? 46.482 22.172 -6.466 1.00 63.00 91 PRO A C 1
ATOM 737 O O . PRO A 1 91 ? 46.257 22.091 -5.236 1.00 63.00 91 PRO A O 1
#